Protein AF-A0AAP1WER2-F1 (afdb_monomer_lite)

Secondary structure (DSSP, 8-state):
--SSTTEEEEEBP-SSS-TT-EEEEEESSS--TT-EEEEEETT-SS----TT-TTSPBPSSEEEEEEEE--SSSSS---GGGBPPHHHHTT--EEEEEEEE-TTS-EEEEEEEESS-EEE-SSHHHHTT-

Foldseek 3Di:
DDDDVQKFKEFADCPPFHRFKMKIKHWPDDDPPQKDKAKFWPPPPDTDRCGPVRVDHHYAQTKMDIWIFHPPVPPPDDDPVRTDDLVRLVVIKMKMWIFGAGPVRDGAATAMDISDIDHRHPDSPVNNVD

Radius of gyration: 14.99 Å; chains: 1; bounding box: 36×27×41 Å

pLDDT: mean 76.97, std 13.39, range [37.84, 93.88]

Sequence (130 aa):
SSTLPGTYRWKAKAAPYDDSNYVDVTFLGAEIGGLNAFIYRVGAAKPSNLIGKDKEPLPLNNIYRFVLWRDNNKDGVFQQVEKLTDEEMVQYDYKWEFTGKSINGEVGAQANTSNEDIVIPATNREAAQT

Organism: Escherichia coli (NCBI:txid562)

Structure (mmCIF, N/CA/C/O backbone):
data_AF-A0AAP1WER2-F1
#
_entry.id   AF-A0AAP1WER2-F1
#
loop_
_atom_site.group_PDB
_atom_site.id
_atom_site.type_symbol
_atom_site.label_atom_id
_atom_site.label_alt_id
_atom_site.label_comp_id
_atom_site.label_asym_id
_atom_site.label_entity_id
_atom_site.label_seq_id
_atom_site.pdbx_PDB_ins_code
_atom_site.Cartn_x
_atom_site.Cartn_y
_atom_site.Cartn_z
_atom_site.occupancy
_atom_site.B_iso_or_equiv
_atom_site.auth_seq_id
_atom_site.auth_comp_id
_atom_site.auth_asym_id
_atom_site.auth_atom_id
_atom_site.pdbx_PDB_model_num
ATOM 1 N N . SER A 1 1 ? 5.092 13.591 -5.392 1.00 44.09 1 SER A N 1
ATOM 2 C CA . SER A 1 1 ? 3.701 14.011 -5.687 1.00 44.09 1 SER A CA 1
ATOM 3 C C . SER A 1 1 ? 3.079 12.991 -6.624 1.00 44.09 1 SER A C 1
ATOM 5 O O . SER A 1 1 ? 3.664 12.735 -7.671 1.00 44.09 1 SER A O 1
ATOM 7 N N . SER A 1 2 ? 1.988 12.343 -6.208 1.00 38.81 2 SER A N 1
ATOM 8 C CA . SER A 1 2 ? 1.280 11.331 -7.003 1.00 38.81 2 SER A CA 1
ATOM 9 C C . SER A 1 2 ? 0.525 11.962 -8.177 1.00 38.81 2 SER A C 1
ATOM 11 O O . SER A 1 2 ? 0.095 13.110 -8.087 1.00 38.81 2 SER A O 1
ATOM 13 N N . THR A 1 3 ? 0.388 11.230 -9.283 1.00 37.84 3 THR A N 1
ATOM 14 C CA . THR A 1 3 ? -0.198 11.719 -10.543 1.00 37.84 3 THR A CA 1
ATOM 15 C C . THR A 1 3 ? -1.690 11.416 -10.703 1.00 37.84 3 THR A C 1
ATOM 17 O O . THR A 1 3 ? -2.277 11.874 -11.679 1.00 37.84 3 THR A O 1
ATOM 20 N N . LEU A 1 4 ? -2.316 10.675 -9.780 1.00 47.72 4 LEU A N 1
ATOM 21 C CA . LEU A 1 4 ? -3.744 10.330 -9.824 1.00 47.72 4 LEU A CA 1
ATOM 22 C C . LEU A 1 4 ? -4.388 10.446 -8.427 1.00 47.72 4 LEU A C 1
ATOM 24 O O . LEU A 1 4 ? -3.718 10.152 -7.430 1.00 47.72 4 LEU A O 1
ATOM 28 N N . PRO A 1 5 ? -5.671 10.851 -8.325 1.00 50.28 5 PRO A N 1
ATOM 29 C CA . PRO A 1 5 ? -6.422 10.783 -7.072 1.00 50.28 5 PRO A CA 1
ATOM 30 C C . PRO A 1 5 ? -6.413 9.351 -6.524 1.00 50.28 5 PRO A C 1
ATOM 32 O O . PRO A 1 5 ? -6.748 8.417 -7.243 1.00 50.28 5 PRO A O 1
ATOM 35 N N . GLY A 1 6 ? -6.001 9.170 -5.267 1.00 57.59 6 GLY A N 1
ATOM 36 C CA . GLY A 1 6 ? -5.970 7.846 -4.636 1.00 57.59 6 GLY A CA 1
ATOM 37 C C . GLY A 1 6 ? -4.810 6.938 -5.060 1.00 57.59 6 GLY A C 1
ATOM 38 O O . GLY A 1 6 ? -4.770 5.784 -4.639 1.00 57.59 6 GLY A O 1
ATOM 39 N N . THR A 1 7 ? -3.850 7.437 -5.843 1.00 68.00 7 THR A N 1
ATOM 40 C CA . THR A 1 7 ? -2.570 6.749 -6.029 1.00 68.00 7 THR A CA 1
ATOM 41 C C . THR A 1 7 ? -1.546 7.310 -5.053 1.00 68.00 7 THR A C 1
ATOM 43 O O . THR A 1 7 ? -1.463 8.523 -4.853 1.00 68.00 7 THR A O 1
ATOM 46 N N . TYR A 1 8 ? -0.711 6.459 -4.484 1.00 70.00 8 TYR A N 1
ATOM 47 C CA . TYR A 1 8 ? 0.495 6.848 -3.767 1.00 70.00 8 TYR A CA 1
ATOM 48 C C . TYR A 1 8 ? 1.697 6.245 -4.490 1.00 70.00 8 TYR A C 1
ATOM 50 O O . TYR A 1 8 ? 1.646 5.077 -4.857 1.00 70.00 8 TYR A O 1
ATOM 58 N N . ARG A 1 9 ? 2.753 7.038 -4.699 1.00 74.25 9 ARG A N 1
ATOM 59 C CA . ARG A 1 9 ? 3.934 6.658 -5.488 1.00 74.25 9 ARG A CA 1
ATOM 60 C C . ARG A 1 9 ? 5.210 6.782 -4.668 1.00 74.25 9 ARG A C 1
ATOM 62 O O . ARG A 1 9 ? 5.401 7.801 -4.005 1.00 74.25 9 ARG A O 1
ATOM 69 N N . TRP A 1 10 ? 6.118 5.819 -4.814 1.00 73.88 10 TRP A N 1
ATOM 70 C CA . TRP A 1 10 ? 7.458 5.834 -4.214 1.00 73.88 10 TRP A CA 1
ATOM 71 C C . TRP A 1 10 ? 8.535 5.437 -5.196 1.00 73.88 10 TRP A C 1
ATOM 73 O O . TRP A 1 10 ? 8.289 4.672 -6.122 1.00 73.88 10 TRP A O 1
ATOM 83 N N . LYS A 1 11 ? 9.758 5.891 -4.917 1.00 70.06 11 LYS A N 1
ATOM 84 C CA . LYS A 1 11 ? 10.965 5.408 -5.582 1.00 70.06 11 LYS A CA 1
ATOM 85 C C . LYS A 1 11 ? 11.470 4.148 -4.869 1.00 70.06 11 LYS A C 1
ATOM 87 O O . LYS A 1 11 ? 11.717 4.166 -3.661 1.00 70.06 11 LYS A O 1
ATOM 92 N N . ALA A 1 12 ? 11.625 3.051 -5.602 1.00 67.31 12 ALA A N 1
ATOM 93 C CA . ALA A 1 12 ? 12.297 1.857 -5.092 1.00 67.31 12 ALA A CA 1
ATOM 94 C C . ALA A 1 12 ? 13.824 2.025 -5.178 1.00 67.31 12 ALA A C 1
ATOM 96 O O . ALA A 1 12 ? 14.327 2.904 -5.883 1.00 67.31 12 ALA A O 1
ATOM 97 N N . LYS A 1 13 ? 14.592 1.213 -4.436 1.00 66.19 13 LYS A N 1
ATOM 98 C CA . LYS A 1 13 ? 16.063 1.303 -4.442 1.00 66.19 13 LYS A CA 1
ATOM 99 C C . LYS A 1 13 ? 16.630 1.161 -5.862 1.00 66.19 13 LYS A C 1
ATOM 101 O O . LYS A 1 13 ? 16.430 0.145 -6.515 1.00 66.19 13 LYS A O 1
ATOM 106 N N . ALA A 1 14 ? 17.401 2.166 -6.285 1.00 59.19 14 ALA A N 1
ATOM 107 C CA . ALA A 1 14 ? 17.994 2.303 -7.622 1.00 59.19 14 ALA A CA 1
ATOM 108 C C . ALA A 1 14 ? 19.192 1.369 -7.906 1.00 59.19 14 ALA A C 1
ATOM 110 O O . ALA A 1 14 ? 19.960 1.587 -8.834 1.00 59.19 14 ALA A O 1
ATOM 111 N N . ALA A 1 15 ? 19.431 0.352 -7.079 1.00 55.97 15 ALA A N 1
ATOM 112 C CA . ALA A 1 15 ? 20.516 -0.596 -7.305 1.00 55.97 15 ALA A CA 1
ATOM 113 C C . ALA A 1 15 ? 19.939 -2.014 -7.310 1.00 55.97 15 ALA A C 1
ATOM 115 O O . ALA A 1 15 ? 19.261 -2.364 -6.339 1.00 55.97 15 ALA A O 1
ATOM 116 N N . PRO A 1 16 ? 20.211 -2.829 -8.348 1.00 53.09 16 PRO A N 1
ATOM 117 C CA . PRO A 1 16 ? 21.200 -2.621 -9.420 1.00 53.09 16 PRO A CA 1
ATOM 118 C C . PRO A 1 16 ? 20.660 -1.943 -10.704 1.00 53.09 16 PRO A C 1
ATOM 120 O O . PRO A 1 16 ? 21.335 -1.967 -11.731 1.00 53.09 16 PRO A O 1
ATOM 123 N N . TYR A 1 17 ? 19.463 -1.351 -10.674 1.00 57.06 17 TYR A N 1
ATOM 124 C CA . TYR A 1 17 ? 18.783 -0.790 -11.849 1.00 57.06 17 TYR A CA 1
ATOM 125 C C . TYR A 1 17 ? 18.439 0.677 -11.620 1.00 57.06 17 TYR A C 1
ATOM 127 O O . TYR A 1 17 ? 17.946 0.977 -10.543 1.00 57.06 17 TYR A O 1
ATOM 135 N N . ASP A 1 18 ? 18.672 1.509 -12.641 1.00 57.22 18 ASP A N 1
ATOM 136 C CA . ASP A 1 18 ? 18.477 2.965 -12.742 1.00 57.22 18 ASP A CA 1
ATOM 137 C C . ASP A 1 18 ? 17.349 3.579 -11.882 1.00 57.22 18 ASP A C 1
ATOM 139 O O . ASP A 1 18 ? 16.417 2.920 -11.426 1.00 57.22 18 ASP A O 1
ATOM 143 N N . ASP A 1 19 ? 17.362 4.901 -11.747 1.00 56.78 19 ASP A N 1
ATOM 144 C CA . ASP A 1 19 ? 16.433 5.725 -10.963 1.00 56.78 19 ASP A CA 1
ATOM 145 C C . ASP A 1 19 ? 14.934 5.622 -11.347 1.00 56.78 19 ASP A C 1
ATOM 147 O O . ASP A 1 19 ? 14.101 6.330 -10.777 1.00 56.78 19 ASP A O 1
ATOM 151 N N . SER A 1 20 ? 14.583 4.732 -12.277 1.00 62.19 20 SER A N 1
ATOM 152 C CA . SER A 1 20 ? 13.266 4.557 -12.896 1.00 62.19 20 SER A CA 1
ATOM 153 C C . SER A 1 20 ? 12.384 3.465 -12.260 1.00 62.19 20 SER A C 1
ATOM 155 O O . SER A 1 20 ? 11.394 3.076 -12.879 1.00 62.19 20 SER A O 1
ATOM 157 N N . ASN A 1 21 ? 12.721 2.936 -11.075 1.00 73.38 21 ASN A N 1
ATOM 158 C CA . ASN A 1 21 ? 11.872 1.959 -10.373 1.00 73.38 21 ASN A CA 1
ATOM 159 C C . ASN A 1 21 ? 10.892 2.653 -9.419 1.00 73.38 21 ASN A C 1
ATOM 161 O O . ASN A 1 21 ? 11.308 3.361 -8.495 1.00 73.38 21 ASN A O 1
ATOM 165 N N . TYR A 1 22 ? 9.600 2.393 -9.600 1.00 76.62 22 TYR A N 1
ATOM 166 C CA . TYR A 1 22 ? 8.520 2.959 -8.808 1.00 76.62 22 TYR A CA 1
ATOM 167 C C . TYR A 1 22 ? 7.614 1.877 -8.237 1.00 76.62 22 TYR A C 1
ATOM 169 O O . TYR A 1 22 ? 7.388 0.840 -8.850 1.00 76.62 22 TYR A O 1
ATOM 177 N N . VAL A 1 23 ? 7.074 2.142 -7.056 1.00 77.31 23 VAL A N 1
ATOM 178 C CA . VAL A 1 23 ? 5.940 1.399 -6.507 1.00 77.31 23 VAL A CA 1
ATOM 179 C C . VAL A 1 23 ? 4.774 2.361 -6.456 1.00 77.31 23 VAL A C 1
ATOM 181 O O . VAL A 1 23 ? 4.934 3.477 -5.961 1.00 77.31 23 VAL A O 1
ATOM 184 N N . ASP A 1 24 ? 3.628 1.921 -6.941 1.00 81.12 24 ASP A N 1
ATOM 185 C CA . ASP A 1 24 ? 2.360 2.617 -6.858 1.00 81.12 24 ASP A CA 1
ATOM 186 C C . ASP A 1 24 ? 1.370 1.781 -6.042 1.00 81.12 24 ASP A C 1
ATOM 188 O O . ASP A 1 24 ? 1.335 0.559 -6.164 1.00 81.12 24 ASP A O 1
ATOM 192 N N . VAL A 1 25 ? 0.563 2.432 -5.207 1.00 82.44 25 VAL A N 1
ATOM 193 C CA . VAL A 1 25 ? -0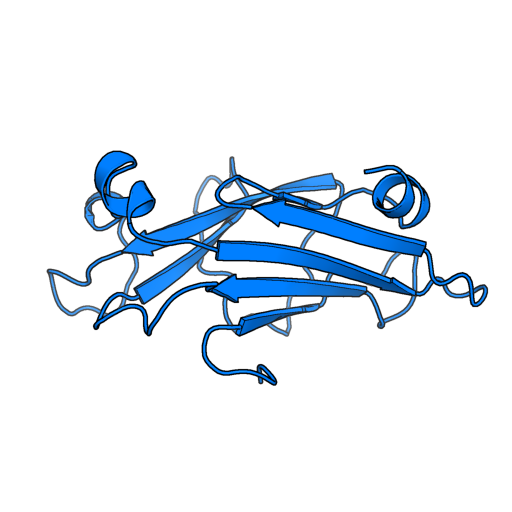.669 1.860 -4.644 1.00 82.44 25 VAL A CA 1
ATOM 194 C C . VAL A 1 25 ? -1.815 2.717 -5.109 1.00 82.44 25 VAL A C 1
ATOM 196 O O . VAL A 1 25 ? -1.841 3.897 -4.778 1.00 82.44 25 VAL A O 1
ATOM 199 N N . THR A 1 26 ? -2.750 2.128 -5.837 1.00 82.44 26 THR A N 1
ATOM 200 C CA . THR A 1 26 ? -3.906 2.811 -6.411 1.00 82.44 26 THR A CA 1
ATOM 201 C C . THR A 1 26 ? -5.182 2.217 -5.836 1.00 82.44 26 THR A C 1
ATOM 203 O O . THR A 1 26 ? -5.398 1.009 -5.940 1.00 82.44 26 THR A O 1
ATOM 206 N N . PHE A 1 27 ? -6.042 3.048 -5.249 1.00 80.12 27 PHE A N 1
ATOM 207 C CA . PHE A 1 27 ? -7.399 2.618 -4.907 1.00 80.12 27 PHE A CA 1
ATOM 208 C C . PHE A 1 27 ? -8.231 2.405 -6.168 1.00 80.12 27 PHE A C 1
ATOM 210 O O . PHE A 1 27 ? -8.174 3.201 -7.104 1.00 80.12 27 PHE A O 1
ATOM 217 N N . LEU A 1 28 ? -9.015 1.331 -6.176 1.00 77.31 28 LEU A N 1
ATOM 218 C CA . LEU A 1 28 ? -9.878 0.961 -7.299 1.00 77.31 28 LEU A CA 1
ATOM 219 C C . LEU A 1 28 ? -11.332 1.438 -7.110 1.00 77.31 28 LEU A C 1
ATOM 221 O O . LEU A 1 28 ? -12.127 1.351 -8.044 1.00 77.31 28 LEU A O 1
ATOM 225 N N . GLY A 1 29 ? -11.675 1.948 -5.921 1.00 67.56 29 GLY A N 1
ATOM 226 C CA . GLY A 1 29 ? -12.992 2.489 -5.563 1.00 67.56 29 GLY A CA 1
ATOM 227 C C . GLY A 1 29 ? -13.011 4.010 -5.357 1.00 67.56 29 GLY A C 1
ATOM 228 O O . GLY A 1 29 ? -12.060 4.718 -5.683 1.00 67.56 29 GLY A O 1
ATOM 229 N N . ALA A 1 30 ? -14.119 4.524 -4.811 1.00 61.28 30 ALA A N 1
ATOM 230 C CA . ALA A 1 30 ? -14.241 5.934 -4.426 1.00 61.28 30 ALA A CA 1
ATOM 231 C C . ALA A 1 30 ? -13.350 6.285 -3.213 1.00 61.28 30 ALA A C 1
ATOM 233 O O . ALA A 1 30 ? -12.816 5.398 -2.550 1.00 61.28 30 ALA A O 1
ATOM 234 N N . GLU A 1 31 ? -13.188 7.588 -2.947 1.00 66.06 31 GLU A N 1
ATOM 235 C CA . GLU A 1 31 ? -12.318 8.149 -1.902 1.00 66.06 31 GLU A CA 1
ATOM 236 C C . GLU A 1 31 ? -12.378 7.401 -0.559 1.00 66.06 31 GLU A C 1
ATOM 238 O O . GLU A 1 31 ? -13.438 6.979 -0.105 1.00 66.06 31 GLU A O 1
ATOM 243 N N . ILE A 1 32 ? -11.246 7.341 0.146 1.00 72.69 32 ILE A N 1
ATOM 244 C CA . ILE A 1 32 ? -11.095 6.636 1.430 1.00 72.69 32 ILE A CA 1
ATOM 245 C C . ILE A 1 32 ? -11.841 7.272 2.620 1.00 72.69 32 ILE A C 1
ATOM 247 O O . ILE A 1 32 ? -11.612 6.884 3.758 1.00 72.69 32 ILE A O 1
ATOM 251 N N . GLY A 1 33 ? -12.727 8.248 2.392 1.00 72.38 33 GLY A N 1
ATOM 252 C CA . GLY A 1 33 ? -13.731 8.685 3.370 1.00 72.38 33 GLY A CA 1
ATOM 253 C C . GLY A 1 33 ? -13.191 9.080 4.750 1.00 72.38 33 GLY A C 1
ATOM 254 O O . GLY A 1 33 ? -13.596 8.505 5.757 1.00 72.38 33 GLY A O 1
ATOM 255 N N . GLY A 1 34 ? -12.274 10.050 4.817 1.00 80.62 34 GLY A N 1
ATOM 256 C CA . GLY A 1 34 ? -11.707 10.540 6.084 1.00 80.62 34 GLY A CA 1
ATOM 257 C C . GLY A 1 34 ? -10.759 9.562 6.792 1.00 80.62 34 GLY A C 1
ATOM 258 O O . GLY A 1 34 ? -10.255 9.880 7.867 1.00 80.62 34 GLY A O 1
ATOM 259 N N . LEU A 1 35 ? -10.501 8.392 6.201 1.00 88.62 35 LEU A N 1
ATOM 260 C CA . LEU A 1 35 ? -9.463 7.472 6.645 1.00 88.62 35 LEU A CA 1
ATOM 261 C C . LEU A 1 35 ? -8.085 7.946 6.205 1.00 88.62 35 LEU A C 1
ATOM 263 O O . LEU A 1 35 ? -7.919 8.642 5.201 1.00 88.62 35 LEU A O 1
ATOM 267 N N . ASN A 1 36 ? -7.083 7.485 6.939 1.00 88.31 36 ASN A N 1
ATOM 268 C CA . ASN A 1 36 ? -5.690 7.705 6.613 1.00 88.31 36 ASN A CA 1
ATOM 269 C C . ASN A 1 36 ? -5.081 6.430 6.028 1.00 88.31 36 ASN A C 1
ATOM 271 O O . ASN A 1 36 ? -5.371 5.318 6.470 1.00 88.31 36 ASN A O 1
ATOM 275 N N . ALA A 1 37 ? -4.185 6.598 5.061 1.00 87.62 37 ALA A N 1
ATOM 276 C CA . ALA A 1 37 ? -3.388 5.511 4.517 1.00 87.62 37 ALA A CA 1
ATOM 277 C C . ALA A 1 37 ? -2.080 5.345 5.297 1.00 87.62 37 ALA A C 1
ATOM 279 O O . ALA A 1 37 ? -1.466 6.317 5.755 1.00 87.62 37 ALA A O 1
ATOM 280 N N . PHE A 1 38 ? -1.628 4.102 5.417 1.00 88.00 38 PHE A N 1
ATOM 281 C CA . PHE A 1 38 ? -0.346 3.776 6.017 1.00 88.00 38 PHE A CA 1
ATOM 282 C C . PHE A 1 38 ? 0.288 2.596 5.290 1.00 88.00 38 PHE A C 1
ATOM 284 O O . PHE A 1 38 ? -0.340 1.560 5.080 1.00 88.00 38 PHE A O 1
ATOM 291 N N . ILE A 1 39 ? 1.553 2.757 4.910 1.00 87.19 39 ILE A N 1
ATOM 292 C CA . ILE A 1 39 ? 2.341 1.691 4.293 1.00 87.19 39 ILE A CA 1
ATOM 293 C C . ILE A 1 39 ? 3.590 1.460 5.107 1.00 87.19 39 ILE A C 1
ATOM 295 O O . ILE A 1 39 ? 4.278 2.409 5.484 1.00 87.19 39 ILE A O 1
ATOM 299 N N . TYR A 1 40 ? 3.895 0.190 5.346 1.00 88.75 40 TYR A N 1
ATOM 300 C CA . TYR A 1 40 ? 5.070 -0.207 6.099 1.00 88.75 40 TYR A CA 1
ATOM 301 C C . TYR A 1 40 ? 5.635 -1.536 5.611 1.00 88.75 40 TYR A C 1
ATOM 303 O O . TYR A 1 40 ? 4.953 -2.356 4.996 1.00 88.75 40 TYR A O 1
ATOM 311 N N . ARG A 1 41 ? 6.914 -1.753 5.923 1.00 90.62 41 ARG A N 1
ATOM 312 C CA . ARG A 1 41 ? 7.588 -3.031 5.707 1.00 90.62 41 ARG A CA 1
ATOM 313 C C . ARG A 1 41 ? 7.159 -4.027 6.780 1.00 90.62 41 ARG A C 1
ATOM 315 O O . ARG A 1 41 ? 7.339 -3.763 7.974 1.00 90.62 41 ARG A O 1
ATOM 322 N N . VAL A 1 42 ? 6.656 -5.183 6.366 1.00 91.25 42 VAL A N 1
ATOM 323 C CA . VAL A 1 42 ? 6.297 -6.268 7.285 1.00 91.25 42 VAL A CA 1
ATOM 324 C C . VAL A 1 42 ? 7.551 -6.741 8.035 1.00 91.25 42 VAL A C 1
ATOM 326 O O . VAL A 1 42 ? 8.644 -6.808 7.475 1.00 91.25 42 VAL A O 1
ATOM 329 N N . GLY A 1 43 ? 7.421 -6.999 9.339 1.00 88.06 43 GLY A N 1
ATOM 330 C CA . GLY A 1 43 ? 8.540 -7.405 10.201 1.00 88.06 43 GLY A CA 1
ATOM 331 C C . GLY A 1 43 ? 9.462 -6.268 10.670 1.00 88.06 43 GLY A C 1
ATOM 332 O O . GLY A 1 43 ? 10.451 -6.526 11.355 1.00 88.06 43 GLY A O 1
ATOM 333 N N . ALA A 1 44 ? 9.175 -5.002 10.345 1.00 86.50 44 ALA A N 1
ATOM 334 C CA . ALA A 1 44 ? 9.881 -3.875 10.954 1.00 86.50 44 ALA A CA 1
ATOM 335 C C . ALA A 1 44 ? 9.530 -3.748 12.450 1.00 86.50 44 ALA A C 1
ATOM 337 O O . ALA A 1 44 ? 8.361 -3.641 12.804 1.00 86.50 44 ALA A O 1
ATOM 338 N N . ALA A 1 45 ? 10.544 -3.686 13.323 1.00 83.94 45 ALA A N 1
ATOM 339 C CA 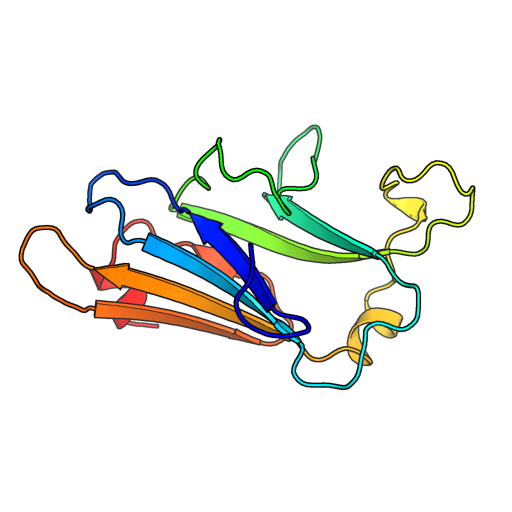. ALA A 1 45 ? 10.351 -3.555 14.774 1.00 83.94 45 ALA A CA 1
ATOM 340 C C . ALA A 1 45 ? 9.622 -2.260 15.183 1.00 83.94 45 ALA A C 1
ATOM 342 O O . ALA A 1 45 ? 8.947 -2.217 16.206 1.00 83.94 45 ALA A O 1
ATOM 343 N N . LYS A 1 46 ? 9.777 -1.198 14.386 1.00 84.38 46 LYS A N 1
ATOM 344 C CA . LYS A 1 46 ? 9.061 0.073 14.524 1.00 84.38 46 LYS A CA 1
ATOM 345 C C . LYS A 1 46 ? 8.566 0.489 13.138 1.00 84.38 46 LYS A C 1
ATOM 347 O O . LYS A 1 46 ? 9.344 1.083 12.387 1.00 84.38 46 LYS A O 1
ATOM 352 N N . PRO A 1 47 ? 7.337 0.115 12.747 1.00 84.69 47 PRO A N 1
ATOM 353 C CA . PRO A 1 47 ? 6.806 0.492 11.448 1.00 84.69 47 PRO A CA 1
ATOM 354 C C . PRO A 1 47 ? 6.638 2.013 11.392 1.00 84.69 47 PRO A C 1
ATOM 356 O O . PRO A 1 47 ? 6.106 2.630 12.310 1.00 84.69 47 PRO A O 1
ATOM 359 N N . SER A 1 48 ? 7.113 2.622 10.311 1.00 85.44 48 SER A N 1
ATOM 360 C CA . SER A 1 48 ? 6.933 4.049 10.040 1.00 85.44 48 SER A CA 1
ATOM 361 C C . SER A 1 48 ? 6.210 4.203 8.717 1.00 85.44 48 SER A C 1
ATOM 363 O O . SER A 1 48 ? 6.500 3.422 7.809 1.00 85.44 48 SER A O 1
ATOM 365 N N . ASN A 1 49 ? 5.343 5.210 8.593 1.00 85.31 49 ASN A N 1
ATOM 366 C CA . ASN A 1 49 ? 4.638 5.439 7.339 1.00 85.31 49 ASN A CA 1
ATOM 367 C C . ASN A 1 49 ? 5.648 5.733 6.232 1.00 85.31 49 ASN A C 1
ATOM 369 O O . ASN A 1 49 ? 6.472 6.641 6.369 1.00 85.31 49 ASN A O 1
ATOM 373 N N . LEU A 1 50 ? 5.595 4.951 5.163 1.00 81.50 50 LEU A N 1
ATOM 374 C CA . LEU A 1 50 ? 6.457 5.137 4.007 1.00 81.50 50 LEU A CA 1
ATOM 375 C C . LEU A 1 50 ? 5.857 6.155 3.029 1.00 81.50 50 LEU A C 1
ATOM 377 O O . LEU A 1 50 ? 6.610 6.733 2.251 1.00 81.50 50 LEU A O 1
ATOM 381 N N . ILE A 1 51 ? 4.548 6.450 3.091 1.00 78.19 51 ILE A N 1
ATOM 382 C CA . ILE A 1 51 ? 3.888 7.489 2.271 1.00 78.19 51 ILE A CA 1
ATOM 383 C C . ILE A 1 51 ? 4.634 8.828 2.383 1.00 78.19 51 ILE A C 1
ATOM 385 O O . ILE A 1 51 ? 4.876 9.325 3.480 1.00 78.19 51 ILE A O 1
ATOM 389 N N . GLY A 1 52 ? 5.010 9.406 1.236 1.00 69.38 52 GLY A N 1
ATOM 390 C CA . GLY A 1 52 ? 5.687 10.707 1.156 1.00 69.38 52 GLY A CA 1
ATOM 391 C C . GLY A 1 52 ? 7.156 10.716 1.599 1.00 69.38 52 GLY A C 1
ATOM 392 O O . GLY A 1 52 ? 7.771 11.783 1.651 1.00 69.38 52 GLY A O 1
ATOM 393 N N . LYS A 1 53 ? 7.751 9.555 1.912 1.00 71.62 53 LYS A N 1
ATOM 394 C CA . LYS A 1 53 ? 9.182 9.430 2.232 1.00 71.62 53 LYS A CA 1
ATOM 395 C C . LYS A 1 53 ? 10.037 9.238 0.978 1.00 71.62 53 LYS A C 1
ATOM 397 O O . LYS A 1 53 ? 10.798 8.285 0.861 1.00 71.62 53 LYS A O 1
ATOM 402 N N . ASP A 1 54 ? 9.970 10.199 0.063 1.00 64.62 54 ASP A N 1
ATOM 403 C CA . ASP A 1 54 ? 10.625 10.142 -1.256 1.00 64.62 54 ASP A CA 1
ATOM 404 C C . ASP A 1 54 ? 12.171 10.122 -1.183 1.00 64.62 54 ASP A C 1
ATOM 406 O O . ASP A 1 54 ? 12.846 9.854 -2.176 1.00 64.62 54 ASP A O 1
ATOM 410 N N . LYS A 1 55 ? 12.745 10.425 -0.009 1.00 64.56 55 LYS A N 1
ATOM 411 C CA . LYS A 1 55 ? 14.198 10.480 0.226 1.00 64.56 55 LYS A CA 1
ATOM 412 C C . LYS A 1 55 ? 14.822 9.128 0.582 1.00 64.56 55 LYS A C 1
ATOM 414 O O . LYS A 1 55 ? 16.039 8.996 0.482 1.00 64.56 55 LYS A O 1
ATOM 419 N N . GLU A 1 56 ? 14.021 8.146 0.991 1.00 69.69 56 GLU A N 1
ATOM 420 C CA . GLU A 1 56 ? 14.494 6.816 1.382 1.00 69.69 56 GLU A CA 1
ATOM 421 C C . GLU A 1 56 ? 13.897 5.766 0.443 1.00 69.69 56 GLU A C 1
ATOM 423 O O . GLU A 1 56 ? 12.706 5.468 0.531 1.00 69.69 56 GLU A O 1
ATOM 428 N N . PRO A 1 57 ? 14.698 5.198 -0.475 1.00 72.25 57 PRO A N 1
ATOM 429 C CA . PRO A 1 57 ? 14.186 4.208 -1.403 1.00 72.25 57 PRO A CA 1
ATOM 430 C C . PRO A 1 57 ? 13.716 2.948 -0.678 1.00 72.25 57 PRO A C 1
ATOM 432 O O . PRO A 1 57 ? 14.409 2.450 0.214 1.00 72.25 57 PRO A O 1
ATOM 435 N N . LEU A 1 58 ? 12.587 2.385 -1.113 1.00 76.94 58 LEU A N 1
ATOM 436 C CA . LEU A 1 58 ? 12.074 1.126 -0.567 1.00 76.94 58 LEU A CA 1
ATOM 437 C C . LEU A 1 58 ? 13.083 -0.017 -0.807 1.00 76.94 58 LEU A C 1
ATOM 439 O O . LEU A 1 58 ? 13.470 -0.252 -1.960 1.00 76.94 58 LEU A O 1
ATOM 443 N N . PRO A 1 59 ? 13.525 -0.740 0.243 1.00 80.50 59 PRO A N 1
ATOM 444 C CA . PRO A 1 59 ? 14.331 -1.947 0.077 1.00 80.50 59 PRO A CA 1
ATOM 445 C C . PRO A 1 59 ? 13.636 -3.013 -0.784 1.00 80.50 59 PRO A C 1
ATOM 447 O O . PRO A 1 59 ? 12.502 -3.402 -0.510 1.00 80.50 59 PRO A O 1
ATOM 450 N N . LEU A 1 60 ? 14.344 -3.528 -1.788 1.00 80.56 60 LEU A N 1
ATOM 451 C CA . LEU A 1 60 ? 13.902 -4.665 -2.602 1.00 80.56 60 LEU A CA 1
ATOM 452 C C . LEU A 1 60 ? 13.930 -5.976 -1.796 1.00 80.56 60 LEU A C 1
ATOM 454 O O . LEU A 1 60 ? 14.544 -6.027 -0.728 1.00 80.56 60 LEU A O 1
ATOM 458 N N . ASN A 1 61 ? 13.308 -7.034 -2.317 1.00 83.50 61 ASN A N 1
ATOM 459 C CA . ASN A 1 61 ? 13.197 -8.357 -1.688 1.00 83.50 61 ASN A CA 1
ATOM 460 C C . ASN A 1 61 ? 12.580 -8.308 -0.279 1.00 83.50 61 ASN A C 1
ATOM 462 O O . ASN A 1 61 ? 13.110 -8.867 0.682 1.00 83.50 61 ASN A O 1
ATOM 466 N N . ASN A 1 62 ? 11.503 -7.539 -0.136 1.00 87.38 62 ASN A N 1
ATOM 467 C CA . ASN A 1 62 ? 10.793 -7.350 1.124 1.00 87.38 62 ASN A CA 1
ATOM 468 C C . ASN A 1 62 ? 9.283 -7.313 0.882 1.00 87.38 62 ASN A C 1
ATOM 470 O O . ASN A 1 62 ? 8.826 -6.954 -0.204 1.00 87.38 62 ASN A O 1
ATOM 474 N N . ILE A 1 63 ? 8.532 -7.656 1.928 1.00 90.38 63 ILE A N 1
ATOM 475 C CA . ILE A 1 63 ? 7.070 -7.627 1.940 1.00 90.38 63 ILE A CA 1
ATOM 476 C C . ILE A 1 63 ? 6.608 -6.275 2.484 1.00 90.38 63 ILE A C 1
ATOM 478 O O . ILE A 1 63 ? 7.070 -5.826 3.543 1.00 90.38 63 ILE A O 1
ATOM 482 N N . TYR A 1 64 ? 5.679 -5.644 1.778 1.00 89.56 64 TYR A N 1
ATOM 483 C CA . TYR A 1 64 ? 5.068 -4.383 2.170 1.00 89.56 64 TYR A CA 1
ATOM 484 C C . TYR A 1 64 ? 3.570 -4.550 2.315 1.00 89.56 64 TYR A C 1
ATOM 486 O O . TYR A 1 64 ? 2.920 -5.194 1.495 1.00 89.56 64 TYR A O 1
ATOM 494 N N . ARG A 1 65 ? 3.040 -3.928 3.367 1.00 91.06 65 ARG A N 1
ATOM 495 C CA . ARG A 1 65 ? 1.619 -3.945 3.673 1.00 91.06 65 ARG A CA 1
ATOM 496 C C . ARG A 1 65 ? 1.046 -2.547 3.581 1.00 91.06 65 ARG A C 1
ATOM 498 O O . ARG A 1 65 ? 1.633 -1.588 4.088 1.00 91.06 65 ARG A O 1
ATOM 505 N N . PHE A 1 66 ? -0.119 -2.476 2.960 1.00 89.31 66 PHE A N 1
ATOM 506 C CA . PHE A 1 66 ? -0.962 -1.300 2.900 1.00 89.31 66 PHE A CA 1
ATOM 507 C C . PHE A 1 66 ? -2.106 -1.501 3.887 1.00 89.31 66 PHE A C 1
ATOM 509 O O . PHE A 1 66 ? -2.718 -2.568 3.935 1.00 89.31 66 PHE A O 1
ATOM 516 N N . VAL A 1 67 ? -2.369 -0.488 4.706 1.00 90.56 67 VAL A N 1
ATOM 517 C CA . VAL A 1 67 ? -3.492 -0.484 5.641 1.00 90.56 67 VAL A CA 1
ATOM 518 C C . VAL A 1 67 ? -4.153 0.883 5.645 1.00 90.56 67 VAL A C 1
ATOM 520 O O . VAL A 1 67 ? -3.508 1.913 5.423 1.00 90.56 67 VAL A O 1
ATOM 523 N N . LEU A 1 68 ? -5.439 0.884 5.962 1.00 91.38 68 LEU A N 1
ATOM 524 C CA . LEU A 1 68 ? -6.165 2.081 6.348 1.00 91.38 68 LEU A CA 1
ATOM 525 C C . LEU A 1 68 ? -6.271 2.142 7.871 1.00 91.38 68 LEU A C 1
ATOM 527 O O . LEU A 1 68 ? -6.258 1.113 8.554 1.00 91.38 68 LEU A O 1
ATOM 531 N N . TRP A 1 69 ? -6.363 3.351 8.409 1.00 92.56 69 TRP A N 1
ATOM 532 C CA . TRP A 1 69 ? -6.533 3.578 9.839 1.00 92.56 69 TRP A CA 1
ATOM 533 C C . TRP A 1 69 ? -7.391 4.811 10.118 1.00 92.56 69 TRP A C 1
ATOM 535 O O . TRP A 1 69 ? -7.489 5.725 9.290 1.00 92.56 69 TRP A O 1
ATOM 545 N N . ARG A 1 70 ? -8.027 4.815 11.293 1.00 93.31 70 ARG A N 1
ATOM 546 C CA . ARG A 1 70 ? -8.839 5.925 11.805 1.00 93.31 70 ARG A CA 1
ATOM 547 C C . ARG A 1 70 ? -8.086 6.640 12.906 1.00 93.31 70 ARG A C 1
ATOM 549 O O . ARG A 1 70 ? -7.821 6.037 13.935 1.00 93.31 70 ARG A O 1
ATOM 556 N N . ASP A 1 71 ? -7.817 7.922 12.708 1.00 92.12 71 ASP A N 1
ATOM 557 C CA . ASP A 1 71 ? -7.228 8.769 13.743 1.00 92.12 71 ASP A CA 1
ATOM 558 C C . ASP A 1 71 ? -8.284 9.098 14.813 1.00 92.12 71 ASP A C 1
ATOM 560 O O . ASP A 1 71 ? -8.994 10.106 14.745 1.00 92.12 71 ASP A O 1
ATOM 564 N N . ASN A 1 72 ? -8.465 8.174 15.758 1.00 92.38 72 ASN A N 1
ATOM 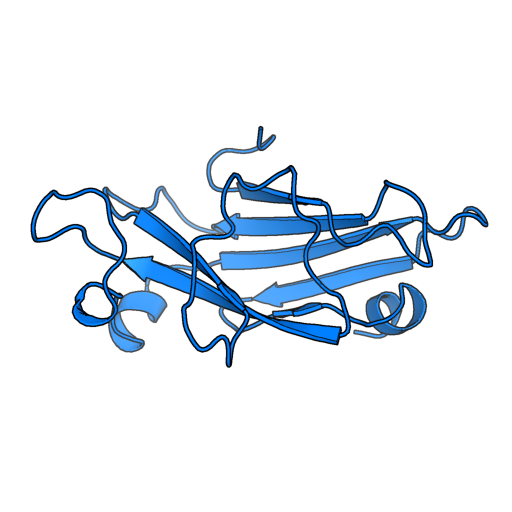565 C CA . ASN A 1 72 ? -9.508 8.254 16.777 1.00 92.38 72 ASN A CA 1
ATOM 566 C C . ASN A 1 72 ? -9.152 9.299 17.834 1.00 92.38 72 ASN A C 1
ATOM 568 O O . ASN A 1 72 ? -10.040 9.953 18.390 1.00 92.38 72 ASN A O 1
ATOM 572 N N . ASN A 1 73 ? -7.858 9.443 18.119 1.00 93.88 73 ASN A N 1
ATOM 573 C CA . ASN A 1 73 ? -7.350 10.355 19.137 1.00 93.88 73 ASN A CA 1
ATOM 574 C C . ASN A 1 73 ? -6.994 11.757 18.583 1.00 93.88 73 ASN A C 1
ATOM 576 O O . ASN A 1 73 ? -6.837 12.688 19.377 1.00 93.88 73 ASN A O 1
ATOM 580 N N . LYS A 1 74 ? -6.967 11.925 17.251 1.00 93.12 74 LYS A N 1
ATOM 581 C CA . LYS A 1 74 ? -6.690 13.171 16.514 1.00 93.12 74 LYS A CA 1
ATOM 582 C C . LYS A 1 74 ? -5.260 13.691 16.677 1.00 93.12 74 LYS A C 1
ATOM 584 O O . LYS A 1 74 ? -5.048 14.908 16.649 1.00 93.12 74 LYS A O 1
ATOM 589 N N . ASP A 1 75 ? -4.292 12.801 16.876 1.00 93.06 75 ASP A N 1
ATOM 590 C CA . ASP A 1 75 ? -2.872 13.146 16.994 1.00 93.06 75 ASP A CA 1
ATOM 591 C C . ASP A 1 75 ? -2.126 13.112 15.646 1.00 93.06 75 ASP A C 1
ATOM 593 O O . ASP A 1 75 ? -0.994 13.600 15.554 1.00 93.06 75 ASP A O 1
ATOM 597 N N . GLY A 1 76 ? -2.762 12.603 14.584 1.00 89.50 76 GLY A N 1
ATOM 598 C CA . GLY A 1 76 ? -2.174 12.472 13.252 1.00 89.50 76 GLY A CA 1
ATOM 599 C C . GLY A 1 76 ? -1.084 11.399 13.151 1.00 89.50 76 GLY A C 1
ATOM 600 O O . GLY A 1 76 ? -0.341 11.370 12.162 1.00 89.50 76 GLY A O 1
ATOM 601 N N . VAL A 1 77 ? -0.961 10.518 14.145 1.00 89.38 77 VAL A N 1
ATOM 602 C CA . VAL A 1 77 ? 0.066 9.480 14.248 1.00 89.38 77 VAL A CA 1
ATOM 603 C C . VAL A 1 77 ? -0.578 8.103 14.188 1.00 89.38 77 VAL A C 1
ATOM 605 O O . VAL A 1 77 ? -1.409 7.743 15.004 1.00 89.38 77 VAL A O 1
ATOM 608 N N . PHE A 1 78 ? -0.113 7.271 13.256 1.00 89.56 78 PHE A N 1
ATOM 609 C CA . PHE A 1 78 ? -0.581 5.891 13.165 1.00 89.56 78 PHE A CA 1
ATOM 610 C C . PHE A 1 78 ? -0.294 5.101 14.448 1.00 89.56 78 PHE A C 1
ATOM 612 O O . PHE A 1 78 ? 0.865 4.944 14.851 1.00 89.56 78 PHE A O 1
ATOM 619 N N . GLN A 1 79 ? -1.343 4.502 15.007 1.00 90.00 79 GLN A N 1
ATOM 620 C CA . GLN A 1 79 ? -1.259 3.534 16.094 1.00 90.00 79 GLN A CA 1
ATOM 621 C C . GLN A 1 79 ? -1.833 2.189 15.641 1.00 90.00 79 GLN A C 1
ATOM 623 O O . GLN A 1 79 ? -2.839 2.119 14.943 1.00 90.00 79 GLN A O 1
ATOM 628 N N . GLN A 1 80 ? -1.221 1.078 16.060 1.00 88.62 80 GLN A N 1
ATOM 629 C CA . GLN A 1 80 ? -1.655 -0.251 15.606 1.00 88.62 80 GLN A CA 1
ATOM 630 C C . GLN A 1 80 ? -3.113 -0.569 15.988 1.00 88.62 80 GLN A C 1
ATOM 632 O O . GLN A 1 80 ? -3.787 -1.281 15.251 1.00 88.62 80 GLN A O 1
ATOM 637 N N . VAL A 1 81 ? -3.599 -0.021 17.106 1.00 91.00 81 VAL A N 1
ATOM 638 C CA . VAL A 1 81 ? -4.994 -0.155 17.566 1.00 91.00 81 VAL A CA 1
ATOM 639 C C . VAL A 1 81 ? -5.992 0.648 16.720 1.00 91.00 81 VAL A C 1
ATOM 641 O O . VAL A 1 81 ? -7.186 0.377 16.754 1.00 91.00 81 VAL A O 1
ATOM 644 N N . GLU A 1 82 ? -5.512 1.617 15.943 1.00 93.69 82 GLU A N 1
ATOM 645 C CA . GLU A 1 82 ? -6.316 2.462 15.055 1.00 93.69 82 GLU A CA 1
ATOM 646 C C . GLU A 1 82 ? -6.391 1.930 13.618 1.00 93.69 82 GLU A C 1
ATOM 648 O O . GLU A 1 82 ? -7.160 2.443 12.799 1.00 93.69 82 GLU A O 1
ATOM 653 N N . LYS A 1 83 ? -5.603 0.892 13.304 1.00 93.38 83 LYS A N 1
ATOM 654 C CA . LYS A 1 83 ? -5.673 0.164 12.034 1.00 93.38 83 LYS A CA 1
ATOM 655 C C . LYS A 1 83 ? -7.080 -0.419 11.864 1.00 93.38 83 LYS A C 1
ATOM 657 O O . LYS A 1 83 ? -7.604 -1.032 12.792 1.00 93.38 83 LYS A O 1
ATOM 662 N N . LEU A 1 84 ? -7.646 -0.288 10.664 1.00 92.69 84 LEU A N 1
ATOM 663 C CA . LEU A 1 84 ? -8.841 -1.040 10.286 1.00 92.69 84 LEU A CA 1
ATOM 664 C C . LEU A 1 84 ? -8.616 -2.544 10.474 1.00 92.69 84 LEU A C 1
ATOM 666 O O . LEU A 1 84 ? -7.514 -3.053 10.219 1.00 92.69 8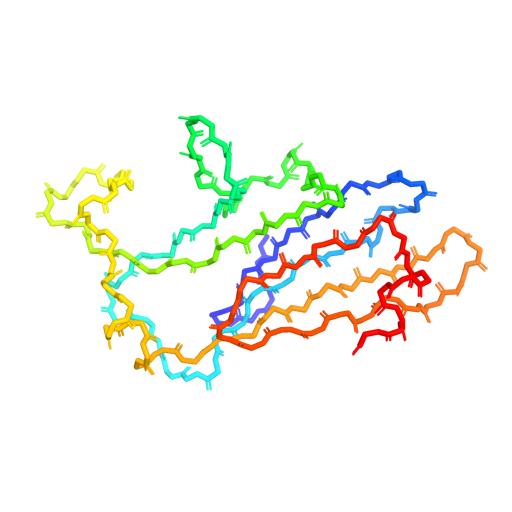4 LEU A O 1
ATOM 670 N N . THR A 1 85 ? -9.660 -3.255 10.898 1.00 91.81 85 THR A N 1
ATOM 671 C CA . THR A 1 85 ? -9.611 -4.721 10.934 1.00 91.81 85 THR A CA 1
ATOM 672 C C . THR A 1 85 ? -9.599 -5.291 9.519 1.00 91.81 85 THR A C 1
ATOM 674 O O . THR A 1 85 ? -9.893 -4.595 8.542 1.00 91.81 85 THR A O 1
ATOM 677 N N . ASP A 1 86 ? -9.249 -6.568 9.390 1.00 87.81 86 ASP A N 1
ATOM 678 C CA . ASP A 1 86 ? -9.214 -7.207 8.078 1.00 87.81 86 ASP A CA 1
ATOM 679 C C . ASP A 1 86 ? -10.637 -7.292 7.477 1.00 87.81 86 ASP A C 1
ATOM 681 O O . ASP A 1 86 ? -10.796 -7.105 6.275 1.00 87.81 86 ASP A O 1
ATOM 685 N N . GLU A 1 87 ? -11.686 -7.429 8.301 1.00 89.62 87 GLU A N 1
ATOM 686 C CA . GLU A 1 87 ? -13.090 -7.369 7.859 1.00 89.62 87 GLU A CA 1
ATOM 687 C C . GLU A 1 87 ? -13.492 -5.986 7.326 1.00 89.62 87 GLU A C 1
ATOM 689 O O . GLU A 1 87 ? -14.272 -5.878 6.380 1.00 89.62 87 GLU A O 1
ATOM 694 N N . GLU A 1 88 ? -12.971 -4.913 7.924 1.00 89.50 88 GLU A N 1
ATOM 695 C CA . GLU A 1 88 ? -13.220 -3.547 7.459 1.00 89.50 88 GLU A CA 1
ATOM 696 C C . GLU A 1 88 ? -12.449 -3.235 6.173 1.00 89.50 88 GLU A C 1
ATOM 698 O O . GLU A 1 88 ? -12.966 -2.541 5.296 1.00 89.50 88 GLU A O 1
ATOM 703 N N . MET A 1 89 ? -11.235 -3.776 6.034 1.00 87.19 89 MET A N 1
ATOM 704 C CA . MET A 1 89 ? -10.395 -3.611 4.845 1.00 87.19 89 MET A CA 1
ATOM 705 C C . MET A 1 89 ? -11.010 -4.229 3.581 1.00 87.19 89 MET A C 1
ATOM 707 O O . MET A 1 89 ? -10.744 -3.725 2.494 1.00 87.19 89 MET A O 1
ATOM 711 N N . VAL A 1 90 ? -11.868 -5.252 3.699 1.00 86.19 90 VAL A N 1
ATOM 712 C CA . VAL A 1 90 ? -12.569 -5.882 2.554 1.00 86.19 90 VAL A CA 1
ATOM 713 C C . VAL A 1 90 ? -13.441 -4.890 1.770 1.00 86.19 90 VAL A C 1
ATOM 715 O O . VAL A 1 90 ? -13.747 -5.127 0.607 1.00 86.19 90 VAL A O 1
ATOM 718 N N . GLN A 1 91 ? -13.830 -3.764 2.372 1.00 86.00 91 GLN A N 1
ATOM 719 C CA . GLN A 1 91 ? -14.629 -2.732 1.700 1.00 86.00 91 GLN A CA 1
ATOM 720 C C . GLN A 1 91 ? -13.803 -1.834 0.766 1.00 86.00 91 GLN A C 1
ATOM 722 O O . GLN A 1 91 ? -14.377 -1.025 0.038 1.00 86.00 91 GLN A O 1
ATOM 727 N N . TYR A 1 92 ? -12.471 -1.942 0.804 1.00 86.00 92 TYR A N 1
ATOM 728 C CA . TYR A 1 92 ? -11.562 -1.056 0.089 1.00 86.00 92 TYR A CA 1
ATOM 729 C C . TYR A 1 92 ? -10.698 -1.846 -0.882 1.00 86.00 92 TYR A C 1
ATOM 731 O O . TYR A 1 92 ? -9.729 -2.499 -0.492 1.00 86.00 92 TYR A O 1
ATOM 739 N N . ASP A 1 93 ? -11.014 -1.710 -2.164 1.00 87.81 93 ASP A N 1
ATOM 740 C CA . ASP A 1 93 ? -10.196 -2.274 -3.225 1.00 87.81 93 ASP A CA 1
ATOM 741 C C . ASP A 1 93 ? -8.993 -1.392 -3.529 1.00 87.81 93 ASP A C 1
ATOM 743 O O . ASP A 1 93 ? -9.105 -0.182 -3.758 1.00 87.81 93 ASP A O 1
ATOM 747 N N . TYR A 1 94 ? -7.821 -2.019 -3.554 1.00 86.94 94 TYR A N 1
ATOM 748 C CA . TYR A 1 94 ? -6.565 -1.373 -3.895 1.00 86.94 94 TYR A CA 1
ATOM 749 C C . TYR A 1 94 ? -5.682 -2.313 -4.708 1.00 86.94 94 TYR A C 1
ATOM 751 O O . TYR A 1 94 ? -5.749 -3.538 -4.591 1.00 86.94 94 TYR A O 1
ATOM 759 N N . LYS A 1 95 ? -4.821 -1.716 -5.525 1.00 88.38 95 LYS A N 1
ATOM 760 C CA . LYS A 1 95 ? -3.848 -2.410 -6.356 1.00 88.38 95 LYS A CA 1
ATOM 761 C C . LYS A 1 95 ? -2.467 -1.820 -6.129 1.00 88.38 95 LYS A C 1
ATOM 763 O O . LYS A 1 95 ? -2.281 -0.613 -6.248 1.00 88.38 95 LYS A O 1
ATOM 768 N N . TRP A 1 96 ? -1.505 -2.683 -5.853 1.00 86.38 96 TRP A N 1
ATOM 769 C CA . TRP A 1 96 ? -0.092 -2.376 -5.963 1.00 86.38 96 TRP A CA 1
ATOM 770 C C . TRP A 1 96 ? 0.387 -2.560 -7.397 1.00 86.38 96 TRP A C 1
ATOM 772 O O . TRP A 1 96 ? 0.033 -3.548 -8.041 1.00 86.38 96 TRP A O 1
ATOM 782 N N . GLU A 1 97 ? 1.243 -1.658 -7.861 1.00 82.25 97 GLU A N 1
ATOM 783 C CA . GLU A 1 97 ? 1.957 -1.774 -9.130 1.00 82.25 97 GLU A CA 1
ATOM 784 C C . GLU A 1 97 ? 3.431 -1.426 -8.908 1.00 82.25 97 GLU A C 1
ATOM 786 O O . GLU A 1 97 ? 3.779 -0.289 -8.595 1.00 82.25 97 GLU A O 1
ATOM 791 N N . PHE A 1 98 ? 4.324 -2.400 -9.063 1.00 78.44 98 PHE A N 1
ATOM 792 C CA . PHE A 1 98 ? 5.763 -2.148 -9.114 1.00 78.44 98 PHE A CA 1
ATOM 793 C C . PHE A 1 98 ? 6.198 -2.016 -10.568 1.00 78.44 98 PHE A C 1
ATOM 795 O O . PHE A 1 98 ? 6.114 -2.987 -11.314 1.00 78.44 98 PHE A O 1
ATOM 802 N N . THR A 1 99 ? 6.689 -0.842 -10.959 1.00 76.56 99 THR A N 1
ATOM 803 C CA . THR A 1 99 ? 7.187 -0.559 -12.307 1.00 76.56 99 THR A CA 1
ATOM 804 C C . THR A 1 99 ? 8.683 -0.277 -12.304 1.00 76.56 99 THR A C 1
ATOM 806 O O . THR A 1 99 ? 9.213 0.293 -11.355 1.00 76.56 99 THR A O 1
ATOM 809 N N . GLY A 1 100 ? 9.394 -0.661 -13.363 1.00 72.25 100 GLY A N 1
ATOM 810 C CA . GLY A 1 100 ? 10.842 -0.464 -13.412 1.00 72.25 100 GLY A CA 1
ATOM 811 C C . GLY A 1 100 ? 11.457 -0.615 -14.795 1.00 72.25 100 GLY A C 1
ATOM 812 O O . GLY A 1 100 ? 11.018 -1.427 -15.616 1.00 72.25 100 GLY A O 1
ATOM 813 N N . LYS A 1 101 ? 12.511 0.168 -15.045 1.00 67.38 101 LYS A N 1
ATOM 814 C CA . LYS A 1 101 ? 13.351 0.080 -16.248 1.00 67.38 101 LYS A CA 1
ATOM 815 C C . LYS A 1 101 ? 14.779 -0.261 -15.849 1.00 67.38 101 LYS A C 1
ATOM 817 O O . LYS A 1 101 ? 15.316 0.303 -14.900 1.00 67.38 101 LYS A O 1
ATOM 822 N N . SER A 1 102 ? 15.392 -1.203 -16.560 1.00 60.31 102 SER A N 1
ATOM 823 C CA . SER A 1 102 ? 16.807 -1.523 -16.352 1.00 60.31 102 SER A CA 1
ATOM 824 C C . SER A 1 102 ? 17.724 -0.528 -17.076 1.00 60.31 102 SER A C 1
ATOM 826 O O . SER A 1 102 ? 17.329 0.065 -18.081 1.00 60.31 102 SER A O 1
ATOM 828 N N . ILE A 1 103 ? 18.980 -0.411 -16.619 1.00 56.66 103 ILE A N 1
ATOM 829 C CA . ILE A 1 103 ? 20.031 0.393 -17.280 1.00 56.66 103 ILE A CA 1
ATOM 830 C C . ILE A 1 103 ? 20.294 -0.037 -18.736 1.00 56.66 103 ILE A C 1
ATOM 832 O O . ILE A 1 103 ? 20.802 0.745 -19.531 1.00 56.66 103 ILE A O 1
ATOM 836 N N . ASN A 1 104 ? 19.933 -1.276 -19.087 1.00 59.34 104 ASN A N 1
ATOM 837 C CA . ASN A 1 104 ? 20.134 -1.858 -20.413 1.00 59.34 104 ASN A CA 1
ATOM 838 C C . ASN A 1 104 ? 18.947 -1.595 -21.357 1.00 59.34 104 ASN A C 1
ATOM 840 O O . ASN A 1 104 ? 18.892 -2.159 -22.445 1.00 59.34 104 ASN A O 1
ATOM 844 N N . GLY A 1 105 ? 17.977 -0.771 -20.946 1.00 54.59 105 GLY A N 1
ATOM 845 C CA . GLY A 1 105 ? 16.805 -0.434 -21.754 1.00 54.59 105 GLY A CA 1
ATOM 846 C C . GLY A 1 105 ? 15.703 -1.497 -21.760 1.00 54.59 105 GLY A C 1
ATOM 847 O O . GLY A 1 105 ? 14.650 -1.260 -22.348 1.00 54.59 105 GLY A O 1
ATOM 848 N N . GLU A 1 106 ? 15.886 -2.636 -21.080 1.00 55.81 106 GLU A N 1
ATOM 849 C CA . GLU A 1 106 ? 14.812 -3.618 -20.912 1.00 55.81 106 GLU A CA 1
ATOM 850 C C . GLU A 1 106 ? 13.736 -3.061 -19.967 1.00 55.81 106 GLU A C 1
ATOM 852 O O . GLU A 1 106 ? 14.011 -2.738 -18.802 1.00 55.81 106 GLU A O 1
ATOM 857 N N . VAL A 1 107 ? 12.515 -2.935 -20.495 1.00 56.16 107 VAL A N 1
ATOM 858 C CA . VAL A 1 107 ? 11.286 -2.608 -19.764 1.00 56.16 107 VAL A CA 1
ATOM 859 C C . VAL A 1 107 ? 10.649 -3.941 -19.388 1.00 56.16 107 VAL A C 1
ATOM 861 O O . VAL A 1 107 ? 10.135 -4.633 -20.261 1.00 56.16 107 VAL A O 1
ATOM 864 N N . GLY A 1 108 ? 10.759 -4.346 -18.124 1.00 55.31 108 GLY A N 1
ATOM 865 C CA . GLY A 1 108 ? 10.332 -5.688 -17.711 1.00 55.31 108 GLY A CA 1
ATOM 866 C C . GLY A 1 108 ? 9.545 -5.750 -16.410 1.00 55.31 108 GLY A C 1
ATOM 867 O O . GLY A 1 108 ? 8.823 -6.710 -16.199 1.00 55.31 108 GLY A O 1
ATOM 868 N N . ALA A 1 109 ? 9.638 -4.751 -15.535 1.00 63.53 109 ALA A N 1
ATOM 869 C CA . ALA A 1 109 ? 8.982 -4.845 -14.240 1.00 63.53 109 ALA A CA 1
ATOM 870 C C .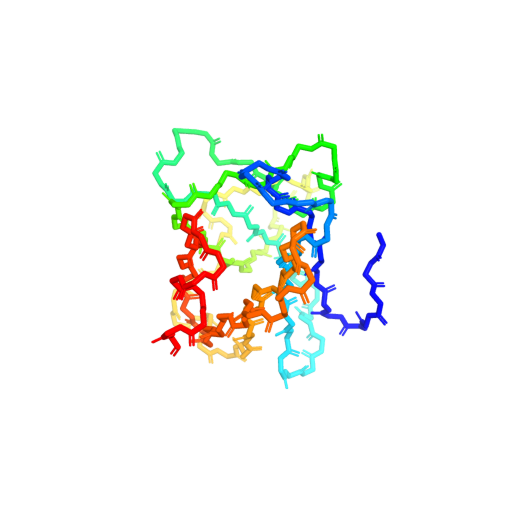 ALA A 1 109 ? 7.566 -4.274 -14.305 1.00 63.53 109 ALA A C 1
ATOM 872 O O . ALA A 1 109 ? 7.408 -3.059 -14.419 1.00 63.53 109 ALA A O 1
ATOM 873 N N . GLN A 1 110 ? 6.565 -5.149 -14.221 1.00 64.31 110 GLN A N 1
ATOM 874 C CA . GLN A 1 110 ? 5.221 -4.801 -13.776 1.00 64.31 110 GLN A CA 1
ATOM 875 C C . GLN A 1 110 ? 4.689 -5.931 -12.890 1.00 64.31 110 GLN A C 1
ATOM 877 O O . GLN A 1 110 ? 4.039 -6.842 -13.384 1.00 64.31 110 GLN A O 1
ATOM 882 N N . ALA A 1 111 ? 4.972 -5.870 -11.587 1.00 69.38 111 ALA A N 1
ATOM 883 C CA . ALA A 1 111 ? 4.360 -6.788 -10.626 1.00 69.38 111 ALA A CA 1
ATOM 884 C C . ALA A 1 111 ? 3.097 -6.138 -10.053 1.00 69.38 111 ALA A C 1
ATOM 886 O O . ALA A 1 111 ? 3.151 -5.004 -9.569 1.00 69.38 111 ALA A O 1
ATOM 887 N N . ASN A 1 112 ? 1.973 -6.851 -10.127 1.00 77.94 112 ASN A N 1
ATOM 888 C CA . ASN A 1 112 ? 0.672 -6.363 -9.688 1.00 77.94 112 ASN A CA 1
ATOM 889 C C . ASN A 1 112 ? 0.126 -7.241 -8.561 1.00 77.94 112 ASN A C 1
ATOM 891 O O . ASN A 1 112 ? 0.107 -8.464 -8.677 1.00 77.94 112 ASN A O 1
ATOM 895 N N . THR A 1 113 ? -0.381 -6.616 -7.505 1.00 82.38 113 THR A N 1
ATOM 896 C CA . THR A 1 113 ? -1.020 -7.328 -6.392 1.00 82.38 113 THR A CA 1
ATOM 897 C C . THR A 1 113 ? -2.261 -6.566 -5.958 1.00 82.38 113 THR A C 1
ATOM 899 O O . THR A 1 113 ? -2.189 -5.362 -5.729 1.00 82.38 113 THR A O 1
ATOM 902 N N . SER A 1 114 ? -3.401 -7.244 -5.851 1.00 85.94 114 SER A N 1
ATOM 903 C CA . SER A 1 114 ? -4.673 -6.634 -5.447 1.00 85.94 114 SER A CA 1
ATOM 904 C C . SER A 1 114 ? -5.064 -7.104 -4.058 1.00 85.94 114 SER A C 1
ATOM 906 O O . SER A 1 114 ? -5.013 -8.298 -3.794 1.00 85.94 114 SER A O 1
ATOM 908 N N . ASN A 1 115 ? -5.451 -6.166 -3.190 1.00 87.00 115 ASN A N 1
ATOM 909 C CA . ASN A 1 115 ? -5.979 -6.431 -1.846 1.00 87.00 115 ASN A CA 1
ATOM 910 C C . ASN A 1 115 ? -5.076 -7.288 -0.929 1.00 87.00 115 ASN A C 1
ATOM 912 O O . ASN A 1 115 ? -5.524 -7.766 0.112 1.00 87.00 115 ASN A O 1
ATOM 916 N N . GLU A 1 116 ? -3.798 -7.433 -1.272 1.00 89.75 116 GLU A N 1
ATOM 917 C CA . GLU A 1 116 ? -2.820 -8.252 -0.561 1.00 89.75 116 GLU A CA 1
ATOM 918 C C . GLU A 1 116 ? -1.500 -7.492 -0.354 1.00 89.75 116 GLU A C 1
ATOM 920 O O . GLU A 1 116 ? -1.275 -6.395 -0.882 1.00 89.75 116 GLU A O 1
ATOM 925 N N . ASP A 1 117 ? -0.609 -8.093 0.434 1.00 91.00 117 ASP A N 1
ATOM 926 C CA . ASP A 1 117 ? 0.758 -7.609 0.587 1.00 91.00 117 ASP A CA 1
ATOM 927 C C . ASP A 1 117 ? 1.526 -7.751 -0.730 1.00 91.00 117 ASP A C 1
ATOM 929 O O . ASP A 1 117 ? 1.528 -8.820 -1.338 1.00 91.00 117 ASP A O 1
ATOM 933 N N . ILE A 1 118 ? 2.267 -6.714 -1.126 1.00 87.50 118 ILE A N 1
ATOM 934 C CA . ILE A 1 118 ? 3.188 -6.830 -2.257 1.00 87.50 118 ILE A CA 1
ATOM 935 C C . ILE A 1 118 ? 4.552 -7.326 -1.783 1.00 87.50 118 ILE A C 1
ATOM 937 O O . ILE A 1 118 ? 5.133 -6.825 -0.812 1.00 87.50 118 ILE A O 1
ATOM 941 N N . VAL A 1 119 ? 5.110 -8.276 -2.526 1.00 87.19 119 VAL A N 1
ATOM 942 C CA . VAL A 1 119 ? 6.541 -8.566 -2.487 1.00 87.19 119 VAL A CA 1
ATOM 943 C C . VAL A 1 119 ? 7.206 -7.687 -3.532 1.00 87.19 119 VAL A C 1
ATOM 945 O O . VAL A 1 119 ? 6.955 -7.850 -4.722 1.00 87.19 119 VAL A O 1
ATOM 948 N N . ILE A 1 120 ? 8.068 -6.761 -3.110 1.00 80.69 120 ILE A N 1
ATOM 949 C CA . ILE A 1 120 ? 8.913 -6.053 -4.076 1.00 80.69 120 ILE A CA 1
ATOM 950 C C . ILE A 1 120 ? 10.063 -6.998 -4.444 1.00 80.69 120 ILE A C 1
ATOM 952 O O . ILE A 1 120 ? 10.860 -7.322 -3.558 1.00 80.69 120 ILE A O 1
ATOM 956 N N . PRO A 1 121 ? 10.177 -7.447 -5.705 1.00 76.88 121 PRO A N 1
ATOM 957 C CA . PRO A 1 121 ? 11.187 -8.419 -6.116 1.00 76.88 121 PRO A CA 1
ATOM 958 C C . PRO A 1 121 ? 12.604 -7.844 -6.041 1.00 76.88 121 PRO A C 1
ATOM 960 O O . PRO A 1 121 ? 12.801 -6.627 -5.999 1.00 76.88 121 PRO A O 1
ATOM 963 N N . ALA A 1 122 ? 13.613 -8.719 -6.026 1.00 77.38 122 ALA A N 1
ATOM 964 C CA . ALA A 1 122 ? 15.014 -8.303 -6.028 1.00 77.38 122 ALA A CA 1
ATOM 965 C C . ALA A 1 122 ? 15.444 -7.773 -7.405 1.00 77.38 122 ALA A C 1
ATOM 967 O O . ALA A 1 122 ? 16.370 -6.961 -7.491 1.00 77.38 122 ALA A O 1
ATOM 968 N N . THR A 1 123 ? 14.784 -8.231 -8.478 1.00 71.88 123 THR A N 1
ATOM 969 C CA . THR A 1 123 ? 15.120 -7.862 -9.859 1.00 71.88 123 THR A CA 1
ATOM 970 C C . THR A 1 123 ? 13.909 -7.587 -10.752 1.00 71.88 123 THR A C 1
ATOM 972 O O . THR A 1 123 ? 12.826 -8.133 -10.555 1.00 71.88 123 THR A O 1
ATOM 975 N N . ASN A 1 124 ? 14.115 -6.799 -11.816 1.00 67.44 124 ASN A N 1
ATOM 976 C CA . ASN A 1 124 ? 13.085 -6.567 -12.838 1.00 67.44 124 ASN A CA 1
ATOM 977 C C . ASN A 1 124 ? 12.712 -7.843 -13.608 1.00 67.44 124 ASN A C 1
ATOM 979 O O . ASN A 1 124 ? 11.601 -7.952 -14.111 1.00 67.44 124 ASN A O 1
ATOM 983 N N . ARG A 1 125 ? 13.629 -8.815 -13.693 1.00 70.19 125 ARG A N 1
ATOM 984 C CA . ARG A 1 125 ? 13.364 -10.118 -14.311 1.00 70.19 125 ARG A CA 1
ATOM 985 C C . ARG A 1 125 ? 12.370 -10.934 -13.489 1.00 70.19 125 ARG A C 1
ATOM 987 O O . ARG A 1 125 ? 11.483 -11.542 -14.068 1.00 70.19 125 ARG A O 1
ATOM 994 N N . GLU A 1 126 ? 12.521 -10.941 -12.167 1.00 72.44 126 GLU A N 1
ATOM 995 C CA . GL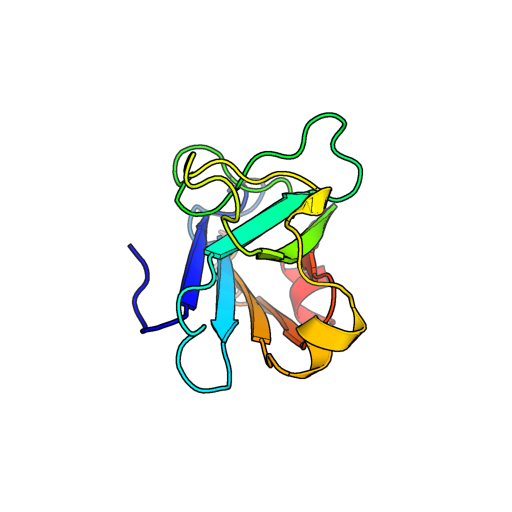U A 1 126 ? 11.551 -11.567 -11.259 1.00 72.44 126 GLU A CA 1
ATOM 996 C C . GLU A 1 126 ? 10.202 -10.840 -11.330 1.00 72.44 126 GLU A C 1
ATOM 998 O O . GLU A 1 126 ? 9.164 -11.484 -11.435 1.00 72.44 126 GLU A O 1
ATOM 1003 N N . ALA A 1 127 ? 10.221 -9.502 -11.379 1.00 68.25 127 ALA A N 1
ATOM 1004 C CA . ALA A 1 127 ? 9.011 -8.696 -11.545 1.00 68.25 127 ALA A CA 1
ATOM 1005 C C . ALA A 1 127 ? 8.241 -8.997 -12.844 1.00 68.25 127 ALA A C 1
ATOM 1007 O O . ALA A 1 127 ? 7.025 -8.881 -12.858 1.00 68.25 127 ALA A O 1
ATOM 1008 N N . ALA A 1 128 ? 8.934 -9.368 -13.926 1.00 65.31 128 ALA A N 1
ATOM 1009 C CA . ALA A 1 128 ? 8.333 -9.696 -15.224 1.00 65.31 128 ALA A CA 1
ATOM 1010 C C . ALA A 1 128 ? 7.636 -11.068 -15.263 1.00 65.31 128 ALA A C 1
ATOM 1012 O O . ALA A 1 128 ? 6.936 -11.379 -16.224 1.00 65.31 128 ALA A O 1
ATOM 1013 N N . GLN A 1 129 ? 7.919 -11.930 -14.285 1.00 65.44 129 GLN A N 1
ATOM 1014 C CA . GLN A 1 129 ? 7.471 -13.326 -14.250 1.00 65.44 129 GLN A CA 1
ATOM 1015 C C . GLN A 1 129 ? 6.242 -13.546 -13.358 1.00 65.44 129 GLN A C 1
ATOM 1017 O O . GLN A 1 129 ? 5.805 -14.688 -13.224 1.00 65.44 129 GLN A O 1
ATOM 1022 N N . THR A 1 130 ? 5.732 -12.481 -12.737 1.00 56.41 130 THR A N 1
ATOM 1023 C CA . THR A 1 130 ? 4.621 -12.503 -11.772 1.00 56.41 130 THR A CA 1
ATOM 1024 C C . THR A 1 130 ? 3.360 -11.959 -12.425 1.00 56.41 130 THR A C 1
ATOM 1026 O O . THR A 1 130 ? 2.284 -12.548 -12.198 1.00 56.41 130 THR A O 1
#